Protein AF-A0A1C9WSN3-F1 (afdb_monomer_lite)

pLDDT: mean 82.19, std 21.04, range [28.52, 98.12]

Radius of gyration: 15.17 Å; chains: 1; bounding box: 41×47×31 Å

Structure (mmCIF, N/CA/C/O backbone):
data_AF-A0A1C9WSN3-F1
#
_entry.id   AF-A0A1C9WSN3-F1
#
loop_
_atom_site.group_PDB
_atom_site.id
_atom_site.type_symbol
_atom_site.label_atom_id
_atom_site.label_alt_id
_atom_site.label_comp_id
_atom_site.label_asym_id
_atom_site.label_entity_id
_atom_site.label_seq_id
_atom_site.pdbx_PDB_ins_code
_atom_site.Cartn_x
_atom_site.Cartn_y
_atom_site.Cartn_z
_atom_site.occupancy
_atom_site.B_iso_or_equiv
_atom_site.auth_seq_id
_atom_site.auth_comp_id
_atom_site.auth_asym_id
_atom_site.auth_atom_id
_atom_site.pdbx_PDB_model_num
ATOM 1 N N . MET A 1 1 ? 6.771 30.422 5.302 1.00 31.88 1 MET A N 1
ATOM 2 C CA . MET A 1 1 ? 7.091 29.228 6.111 1.00 31.88 1 MET A CA 1
ATOM 3 C C . MET A 1 1 ? 7.362 28.122 5.105 1.00 31.88 1 MET A C 1
ATOM 5 O O . MET A 1 1 ? 6.481 27.851 4.303 1.00 31.88 1 MET A O 1
ATOM 9 N N . ALA A 1 2 ? 8.615 27.684 4.988 1.00 28.52 2 ALA A N 1
ATOM 10 C CA . ALA A 1 2 ? 9.089 26.902 3.847 1.00 28.52 2 ALA A CA 1
ATOM 11 C C . ALA A 1 2 ? 8.553 25.463 3.888 1.00 28.52 2 ALA A C 1
ATOM 13 O O . ALA A 1 2 ? 8.669 24.788 4.909 1.00 28.52 2 ALA A O 1
ATOM 14 N N . ILE A 1 3 ? 7.965 25.036 2.773 1.00 29.12 3 ILE A N 1
ATOM 15 C CA . ILE A 1 3 ? 7.574 23.659 2.477 1.00 29.12 3 ILE A CA 1
ATOM 16 C C . ILE A 1 3 ? 8.864 22.995 1.990 1.00 29.12 3 ILE A C 1
ATOM 18 O O . ILE A 1 3 ? 9.421 23.419 0.981 1.00 29.12 3 ILE A O 1
ATOM 22 N N . GLY A 1 4 ? 9.421 22.078 2.777 1.00 28.81 4 GLY A N 1
ATOM 23 C CA . GLY A 1 4 ? 10.642 21.368 2.406 1.00 28.81 4 GLY A CA 1
ATOM 24 C C . GLY A 1 4 ? 10.319 20.257 1.417 1.00 28.81 4 GLY A C 1
ATOM 25 O O . GLY A 1 4 ? 9.553 19.357 1.752 1.00 28.81 4 GLY A O 1
ATOM 26 N N . ASP A 1 5 ? 10.906 20.331 0.225 1.00 37.50 5 ASP A N 1
ATOM 27 C CA . ASP A 1 5 ? 10.874 19.290 -0.799 1.00 37.50 5 ASP A CA 1
ATOM 28 C C . ASP A 1 5 ? 11.532 18.006 -0.268 1.00 37.50 5 ASP A C 1
ATOM 30 O O . ASP A 1 5 ? 12.755 17.865 -0.235 1.00 37.50 5 ASP A O 1
ATOM 34 N N . GLY A 1 6 ? 10.713 17.063 0.194 1.00 30.97 6 GLY A N 1
ATOM 35 C CA . GLY A 1 6 ? 11.145 15.722 0.566 1.00 30.97 6 GLY A CA 1
ATOM 36 C C . GLY A 1 6 ? 11.086 14.802 -0.645 1.00 30.97 6 GLY A C 1
ATOM 37 O O . GLY A 1 6 ? 10.051 14.203 -0.915 1.00 30.97 6 GLY A O 1
ATOM 38 N N . ALA A 1 7 ? 12.185 14.683 -1.388 1.00 32.28 7 ALA A N 1
ATOM 39 C CA . ALA A 1 7 ? 12.327 13.617 -2.372 1.00 32.28 7 ALA A CA 1
ATOM 40 C C . ALA A 1 7 ? 12.362 12.258 -1.648 1.00 32.28 7 ALA A C 1
ATOM 42 O O . ALA A 1 7 ? 13.191 12.040 -0.762 1.00 32.28 7 ALA A O 1
ATOM 43 N N . CYS A 1 8 ? 11.462 11.346 -2.021 1.00 36.78 8 CYS A N 1
ATOM 44 C CA . CYS A 1 8 ? 11.413 9.993 -1.478 1.00 36.78 8 CYS A CA 1
ATOM 45 C C . CYS A 1 8 ? 12.537 9.160 -2.120 1.00 36.78 8 CYS A C 1
ATOM 47 O O . CYS A 1 8 ? 12.384 8.634 -3.219 1.00 36.78 8 CYS A O 1
ATOM 49 N N . PHE A 1 9 ? 13.697 9.093 -1.465 1.00 34.16 9 PHE A N 1
ATOM 50 C CA . PHE A 1 9 ? 14.814 8.253 -1.898 1.00 34.16 9 PHE A CA 1
ATOM 51 C C . PHE A 1 9 ? 14.870 6.966 -1.076 1.00 34.16 9 PHE A C 1
ATOM 53 O O . PHE A 1 9 ? 15.021 6.985 0.146 1.00 34.16 9 PHE A O 1
ATOM 60 N N . TRP A 1 10 ? 14.783 5.837 -1.776 1.00 44.06 10 TRP A N 1
ATOM 61 C CA . TRP A 1 10 ? 15.028 4.506 -1.235 1.00 44.06 10 TRP A CA 1
ATOM 62 C C . TRP A 1 10 ? 16.546 4.312 -1.095 1.00 44.06 10 TRP A C 1
ATOM 64 O O . TRP A 1 10 ? 17.249 4.201 -2.097 1.00 44.06 10 TRP A O 1
ATOM 74 N N . LEU A 1 11 ? 17.076 4.301 0.132 1.00 34.03 11 LEU A N 1
ATOM 75 C CA . LEU A 1 11 ? 18.468 3.917 0.403 1.00 34.03 11 LEU A CA 1
ATOM 76 C C . LEU A 1 11 ? 18.517 2.859 1.531 1.00 34.03 11 LEU A C 1
ATOM 78 O O . LEU A 1 11 ? 17.974 3.103 2.610 1.00 34.03 11 LEU A O 1
ATOM 82 N N . PRO A 1 12 ? 19.143 1.683 1.315 1.00 38.53 12 PRO A N 1
ATOM 83 C CA . PRO A 1 12 ? 19.298 0.622 2.327 1.00 38.53 12 PRO A CA 1
ATOM 84 C C . PRO A 1 12 ? 20.330 0.999 3.424 1.00 38.53 12 PRO A C 1
ATOM 86 O O . PRO A 1 12 ? 21.196 1.829 3.142 1.00 38.53 12 PRO A O 1
ATOM 89 N N . PRO A 1 13 ? 20.309 0.407 4.654 1.00 49.41 13 PRO A N 1
ATOM 90 C CA . PRO A 1 13 ? 19.754 -0.913 4.996 1.00 49.41 13 PRO A CA 1
ATOM 91 C C . PRO A 1 13 ? 18.688 -0.955 6.116 1.00 49.41 13 PRO A C 1
ATOM 93 O O . PRO A 1 13 ? 18.244 -2.044 6.473 1.00 49.41 13 PRO A O 1
ATOM 96 N N . VAL A 1 14 ? 18.250 0.177 6.678 1.00 50.62 14 VAL A N 1
ATOM 97 C CA . VAL A 1 14 ? 17.199 0.218 7.717 1.00 50.62 14 VAL A CA 1
ATOM 98 C C . VAL A 1 14 ? 16.394 1.511 7.562 1.00 50.62 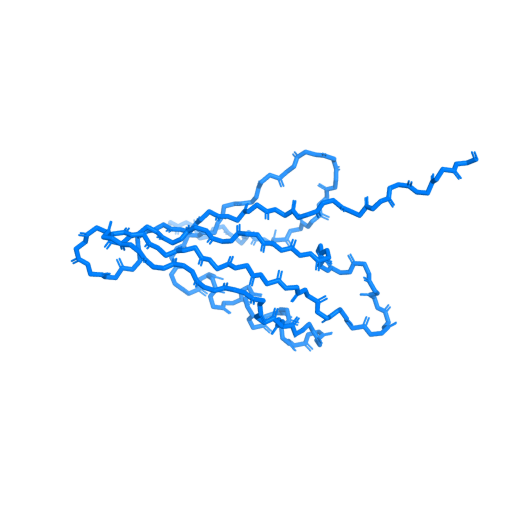14 VAL A C 1
ATOM 100 O O . VAL A 1 14 ? 16.786 2.528 8.115 1.00 50.62 14 VAL A O 1
ATOM 103 N N . MET A 1 15 ? 15.310 1.528 6.780 1.00 52.69 15 MET A N 1
ATOM 104 C CA . MET A 1 15 ? 14.564 2.774 6.529 1.00 52.69 15 MET A CA 1
ATOM 105 C C . MET A 1 15 ? 13.061 2.520 6.397 1.00 52.69 15 MET A C 1
ATOM 107 O O . MET A 1 15 ? 12.594 1.973 5.401 1.00 52.69 15 MET A O 1
ATOM 111 N N . GLY A 1 16 ? 12.298 2.941 7.406 1.00 58.22 16 GLY A N 1
ATOM 112 C CA . GLY A 1 16 ? 10.894 3.290 7.207 1.00 58.22 16 GLY A CA 1
ATOM 113 C C . GLY A 1 16 ? 10.823 4.702 6.627 1.00 58.22 16 GLY A C 1
ATOM 114 O O . GLY A 1 16 ? 11.598 5.563 7.039 1.00 58.22 16 GLY A O 1
ATOM 115 N N . TYR A 1 17 ? 9.920 4.943 5.682 1.00 71.94 17 TYR A N 1
ATOM 116 C CA . TYR A 1 17 ? 9.578 6.296 5.247 1.00 71.94 17 TYR A CA 1
ATOM 117 C C . TYR A 1 17 ? 8.234 6.697 5.860 1.00 71.94 17 TYR A C 1
ATOM 119 O O . TYR A 1 17 ? 7.383 5.847 6.132 1.00 71.94 17 TYR A O 1
ATOM 127 N N . GLU A 1 18 ? 8.055 7.989 6.111 1.00 84.00 18 GLU A N 1
ATOM 128 C CA . GLU A 1 18 ? 6.778 8.555 6.533 1.00 84.00 18 GLU A CA 1
ATOM 129 C C . GLU A 1 18 ? 6.256 9.448 5.409 1.00 84.00 18 GLU A C 1
ATOM 131 O O . GLU A 1 18 ? 6.983 10.306 4.923 1.00 84.00 18 GLU A O 1
ATOM 136 N N . CYS A 1 19 ? 5.005 9.228 5.016 1.00 86.56 19 CYS A N 1
ATOM 137 C CA . CYS A 1 19 ? 4.258 10.046 4.066 1.00 86.56 19 CYS A CA 1
ATOM 138 C C . CYS A 1 19 ? 3.117 10.734 4.835 1.00 86.56 19 CYS A C 1
ATOM 140 O O . CYS A 1 19 ? 2.438 10.080 5.641 1.00 86.56 19 CYS A O 1
ATOM 142 N N . ARG A 1 20 ? 2.914 12.048 4.650 1.00 90.88 20 ARG A N 1
ATOM 143 C CA . ARG A 1 20 ? 1.913 12.829 5.394 1.00 90.88 20 ARG A CA 1
ATOM 144 C C . ARG A 1 20 ? 0.858 13.435 4.472 1.00 90.88 2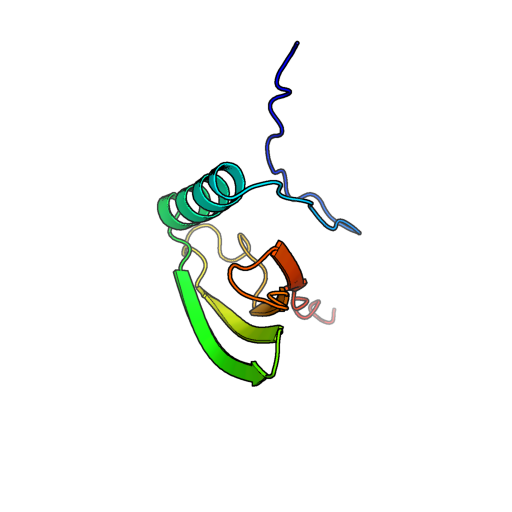0 ARG A C 1
ATOM 146 O O . ARG A 1 20 ? 1.105 14.341 3.686 1.00 90.88 20 ARG A O 1
ATOM 153 N N . GLY A 1 21 ? -0.386 13.030 4.713 1.00 90.94 21 GLY A N 1
ATOM 154 C CA . GLY A 1 21 ? -1.550 13.571 4.016 1.00 90.94 21 GLY A CA 1
ATOM 155 C C . GLY A 1 21 ? -1.806 12.897 2.671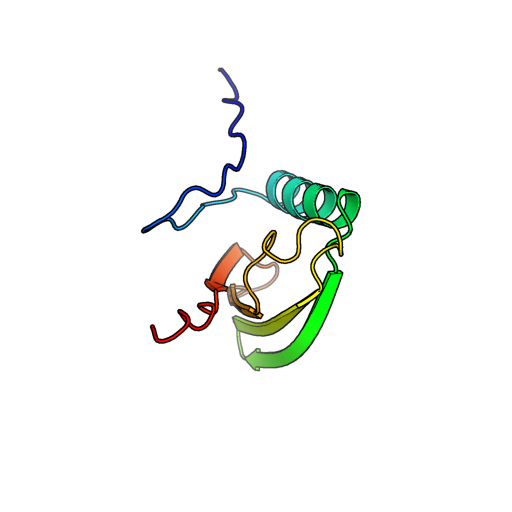 1.00 90.94 21 GLY A C 1
ATOM 156 O O . GLY A 1 21 ? -0.968 12.194 2.115 1.00 90.94 21 GLY A O 1
ATOM 157 N N . THR A 1 22 ? -3.015 13.094 2.156 1.00 91.12 22 THR A N 1
ATOM 158 C CA . THR A 1 22 ? -3.503 12.379 0.968 1.00 91.12 22 THR A CA 1
ATOM 159 C C . THR A 1 22 ? -2.813 12.815 -0.318 1.00 91.12 22 THR A C 1
ATOM 161 O O . THR A 1 22 ? -2.663 12.007 -1.223 1.00 91.12 22 THR A O 1
ATOM 164 N N . GLU A 1 23 ? -2.381 14.073 -0.410 1.00 94.94 23 GLU A N 1
ATOM 165 C CA . GLU A 1 23 ? -1.724 14.597 -1.612 1.00 94.94 23 GLU A CA 1
ATOM 166 C C . GLU A 1 23 ? -0.316 14.029 -1.804 1.00 94.94 23 GLU A C 1
ATOM 168 O O . GLU A 1 23 ? 0.085 13.736 -2.926 1.00 94.94 23 GLU A O 1
ATOM 173 N N . GLU A 1 24 ? 0.446 13.880 -0.718 1.00 89.75 24 GLU A N 1
ATOM 174 C CA . GLU A 1 24 ? 1.773 13.266 -0.776 1.00 89.75 24 GLU A CA 1
ATOM 175 C C . GLU A 1 24 ? 1.662 11.786 -1.144 1.00 89.75 24 GLU A C 1
ATOM 177 O O . GLU A 1 24 ? 2.370 11.317 -2.032 1.00 89.75 24 GLU A O 1
ATOM 182 N N . GLU A 1 25 ? 0.699 11.084 -0.544 1.00 89.62 25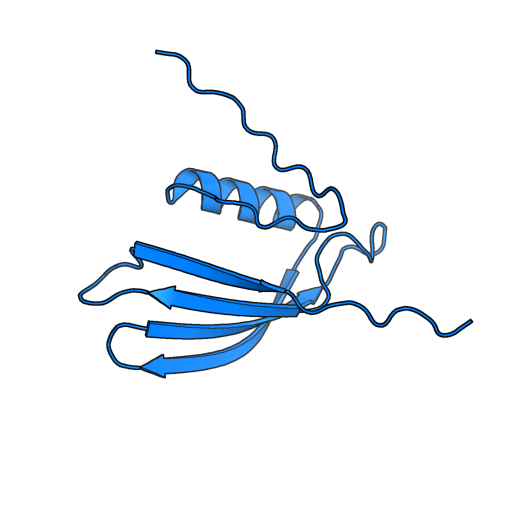 GLU A N 1
ATOM 183 C CA . GLU A 1 25 ? 0.439 9.681 -0.855 1.00 89.62 25 GLU A CA 1
ATOM 184 C C . GLU A 1 25 ? 0.037 9.494 -2.317 1.00 89.62 25 GLU A C 1
ATOM 186 O O . GLU A 1 25 ? 0.581 8.638 -3.014 1.00 89.62 25 GLU A O 1
ATOM 191 N N . GLN A 1 26 ? -0.861 10.346 -2.816 1.00 93.12 26 GLN A N 1
ATOM 192 C CA . GLN A 1 26 ? -1.264 10.326 -4.215 1.00 93.12 26 GLN A CA 1
ATOM 193 C C . GLN A 1 26 ? -0.070 10.555 -5.149 1.00 93.12 26 GLN A C 1
ATOM 195 O O . GLN A 1 26 ? 0.090 9.799 -6.105 1.00 93.12 26 GLN A O 1
ATOM 200 N N . ARG A 1 27 ? 0.802 11.531 -4.860 1.00 93.56 27 ARG A N 1
ATOM 201 C CA . ARG A 1 27 ? 2.015 11.767 -5.662 1.00 93.56 27 ARG A CA 1
ATOM 202 C C . ARG A 1 27 ? 2.953 10.561 -5.666 1.00 93.56 27 ARG A C 1
ATOM 204 O O . ARG A 1 27 ? 3.489 10.225 -6.719 1.00 93.56 27 ARG A O 1
ATOM 211 N N . ASN A 1 28 ? 3.132 9.894 -4.527 1.00 89.12 28 ASN A N 1
ATOM 212 C CA . ASN A 1 28 ? 3.969 8.695 -4.434 1.00 89.12 28 ASN A CA 1
ATOM 213 C C . ASN A 1 28 ? 3.392 7.538 -5.268 1.00 89.12 28 ASN A C 1
ATOM 215 O O . ASN A 1 28 ? 4.129 6.868 -5.995 1.00 89.12 28 ASN A O 1
ATOM 219 N N . ILE A 1 29 ? 2.069 7.343 -5.223 1.00 91.75 29 ILE A N 1
ATOM 220 C CA . ILE A 1 29 ? 1.370 6.354 -6.055 1.00 91.75 29 ILE A CA 1
ATOM 221 C C . ILE A 1 29 ? 1.527 6.697 -7.542 1.00 91.75 29 ILE A C 1
ATOM 223 O O . ILE A 1 29 ? 1.911 5.838 -8.337 1.00 91.75 29 ILE A O 1
ATOM 227 N N . GLU A 1 30 ? 1.264 7.945 -7.928 1.00 95.69 30 GLU A N 1
ATOM 228 C CA . GLU A 1 30 ? 1.369 8.409 -9.315 1.00 95.69 30 GLU A CA 1
ATOM 229 C C . GLU A 1 30 ? 2.794 8.267 -9.865 1.00 95.69 30 GLU A C 1
ATOM 231 O O . GLU A 1 30 ? 2.961 7.813 -10.998 1.00 95.69 30 GLU A O 1
ATOM 236 N N . ALA A 1 31 ? 3.818 8.567 -9.060 1.00 91.94 31 ALA A N 1
ATOM 237 C CA . ALA A 1 31 ? 5.217 8.389 -9.439 1.00 91.94 31 ALA A CA 1
ATOM 238 C C . ALA A 1 31 ? 5.547 6.918 -9.748 1.00 91.94 31 ALA A C 1
ATOM 240 O O . ALA A 1 31 ? 6.137 6.630 -10.790 1.00 91.94 31 ALA A O 1
ATOM 241 N N . GLY A 1 32 ? 5.105 5.981 -8.900 1.00 91.62 32 GLY A N 1
ATOM 242 C CA . GLY A 1 32 ? 5.266 4.544 -9.148 1.00 91.62 32 GLY A CA 1
ATOM 243 C C . GLY A 1 32 ? 4.533 4.082 -10.413 1.00 91.62 32 GLY A C 1
ATOM 244 O O . GLY A 1 32 ? 5.093 3.362 -11.244 1.00 91.62 32 GLY A O 1
ATOM 245 N N . LEU A 1 33 ? 3.295 4.542 -10.611 1.00 94.75 33 LEU A N 1
ATOM 246 C CA . LEU A 1 33 ? 2.509 4.214 -11.803 1.00 94.75 33 LEU A CA 1
ATOM 247 C C . LEU A 1 33 ? 3.152 4.742 -13.093 1.00 94.75 33 LEU A C 1
ATOM 249 O O . LEU A 1 33 ? 3.085 4.047 -14.113 1.00 94.75 33 LEU A O 1
ATOM 253 N N . ALA A 1 34 ? 3.758 5.932 -13.048 1.00 96.38 34 ALA A N 1
ATOM 254 C CA . ALA A 1 34 ? 4.412 6.581 -14.184 1.00 96.38 34 ALA A CA 1
ATOM 255 C C . ALA A 1 34 ? 5.662 5.827 -14.660 1.00 96.38 34 ALA A C 1
ATOM 257 O O . ALA A 1 34 ? 5.917 5.776 -15.862 1.00 96.38 34 ALA A O 1
ATOM 258 N N . VAL A 1 35 ? 6.402 5.191 -13.745 1.00 94.50 35 VAL A N 1
ATOM 259 C CA . VAL A 1 35 ? 7.557 4.338 -14.087 1.00 94.50 35 VAL A CA 1
ATOM 260 C C . VAL A 1 35 ? 7.169 2.887 -14.388 1.00 94.50 35 VAL A C 1
ATOM 262 O O . VAL A 1 35 ? 8.031 2.069 -14.690 1.00 94.50 35 VAL A O 1
ATOM 265 N N . GLY A 1 36 ? 5.873 2.564 -14.362 1.00 94.94 36 GLY A N 1
ATOM 266 C CA . GLY A 1 36 ? 5.349 1.269 -14.793 1.00 94.94 36 GLY A CA 1
ATOM 267 C C . GLY A 1 36 ? 5.121 0.247 -13.681 1.00 94.94 36 GLY A C 1
ATOM 268 O O . GLY A 1 36 ? 4.779 -0.890 -13.998 1.00 94.94 36 GLY A O 1
ATOM 269 N N . VAL A 1 37 ? 5.234 0.629 -12.405 1.00 95.62 37 VAL A N 1
ATOM 270 C CA . VAL A 1 37 ? 4.858 -0.254 -11.290 1.00 95.62 37 VAL A CA 1
ATOM 271 C C . VAL A 1 37 ? 3.357 -0.549 -11.352 1.00 95.62 37 VAL A C 1
ATOM 273 O O . VAL A 1 37 ? 2.527 0.327 -11.646 1.00 95.62 37 VAL A O 1
ATOM 276 N N . ARG A 1 38 ? 2.991 -1.795 -11.054 1.00 95.44 38 ARG A N 1
ATOM 277 C CA . ARG A 1 38 ? 1.612 -2.213 -10.785 1.00 95.44 38 ARG A CA 1
ATOM 278 C C . ARG A 1 38 ? 1.539 -2.923 -9.441 1.00 95.44 38 ARG A C 1
ATOM 280 O O . ARG A 1 38 ? 2.526 -3.451 -8.942 1.00 95.44 38 ARG A O 1
ATOM 287 N N . MET A 1 39 ? 0.348 -2.913 -8.855 1.00 94.56 39 MET A N 1
ATOM 288 C CA . MET A 1 39 ? 0.056 -3.617 -7.615 1.00 94.56 39 MET A CA 1
ATOM 289 C C . MET A 1 39 ? -0.973 -4.704 -7.904 1.00 94.56 39 MET A C 1
ATOM 291 O O . MET A 1 39 ? -2.067 -4.413 -8.397 1.00 94.56 39 MET A O 1
ATOM 295 N N . ARG A 1 40 ? -0.640 -5.944 -7.558 1.00 96.25 40 ARG A N 1
ATOM 296 C CA . ARG A 1 40 ? -1.560 -7.073 -7.614 1.00 96.25 40 ARG A CA 1
ATOM 297 C C . ARG A 1 40 ? -2.057 -7.388 -6.213 1.00 96.25 40 ARG A C 1
ATOM 299 O O . ARG A 1 40 ? -1.296 -7.797 -5.340 1.00 96.25 40 ARG A O 1
ATOM 306 N N . LEU A 1 41 ? -3.357 -7.215 -6.009 1.00 97.44 41 LEU A N 1
ATOM 307 C CA . LEU A 1 41 ? -4.012 -7.549 -4.752 1.00 97.44 41 LEU A CA 1
ATOM 308 C C . LEU A 1 41 ? -3.9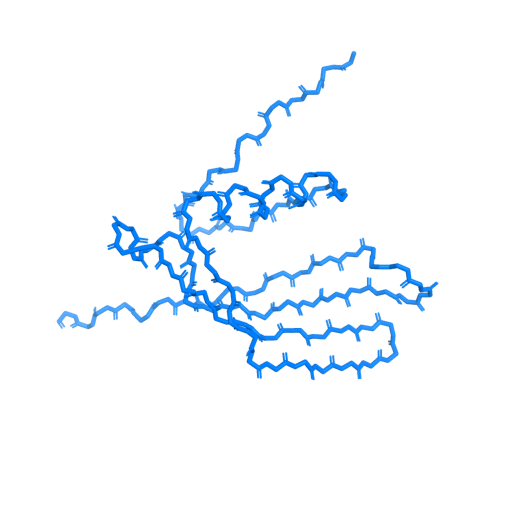78 -9.066 -4.510 1.00 97.44 41 LEU A C 1
ATOM 310 O O . LEU A 1 41 ? -4.354 -9.840 -5.390 1.00 97.44 41 LEU A O 1
ATOM 314 N N . VAL A 1 42 ? -3.577 -9.476 -3.307 1.00 97.88 42 VAL A N 1
ATOM 315 C CA . VAL A 1 42 ? -3.551 -10.883 -2.876 1.00 97.88 42 VAL A CA 1
ATOM 316 C C . VAL A 1 42 ? -4.701 -11.170 -1.918 1.00 97.88 42 VAL A C 1
ATOM 318 O O . VAL A 1 42 ? -5.446 -12.131 -2.111 1.00 97.88 42 VAL A O 1
ATOM 321 N N . ARG A 1 43 ? -4.878 -10.332 -0.890 1.00 97.94 43 ARG A N 1
ATOM 322 C CA . ARG A 1 43 ? -5.890 -10.553 0.150 1.00 97.94 43 ARG A CA 1
ATOM 323 C C . ARG A 1 43 ? -6.334 -9.248 0.794 1.00 97.94 43 ARG A C 1
ATOM 325 O O . ARG A 1 43 ? -5.540 -8.331 0.973 1.00 97.94 43 ARG A O 1
ATOM 332 N N . ILE A 1 44 ? -7.601 -9.199 1.205 1.00 98.12 44 ILE A N 1
ATOM 333 C CA . ILE A 1 44 ? -8.133 -8.150 2.080 1.00 98.12 44 ILE A CA 1
ATOM 334 C C . ILE A 1 44 ? -8.793 -8.805 3.289 1.00 98.12 44 ILE A C 1
ATOM 336 O O . ILE A 1 44 ? -9.609 -9.716 3.144 1.00 98.12 44 ILE A O 1
ATOM 340 N N . VAL A 1 45 ? -8.463 -8.317 4.482 1.00 97.94 45 VAL A N 1
ATOM 341 C CA . VAL A 1 45 ? -9.161 -8.649 5.728 1.00 97.94 45 VAL A CA 1
ATOM 342 C C . VAL A 1 45 ? -9.646 -7.353 6.360 1.00 97.94 45 VAL A C 1
ATOM 344 O O . VAL A 1 45 ? -8.853 -6.462 6.651 1.00 97.94 45 VAL A O 1
ATOM 347 N N . ALA A 1 46 ? -10.952 -7.235 6.582 1.00 95.81 46 ALA A N 1
ATOM 348 C CA . ALA A 1 46 ? -11.552 -6.067 7.217 1.00 95.81 46 ALA A CA 1
ATOM 349 C C . ALA A 1 46 ? -12.130 -6.433 8.590 1.00 95.81 46 ALA A C 1
ATOM 351 O O . ALA A 1 46 ? -12.777 -7.467 8.743 1.00 95.81 46 ALA A O 1
ATOM 352 N N . CYS A 1 47 ? -11.898 -5.568 9.576 1.00 91.75 47 CYS A N 1
ATOM 353 C CA . CYS A 1 47 ? -12.447 -5.655 10.927 1.00 91.75 47 CYS A CA 1
ATOM 354 C C . CYS A 1 47 ? -12.890 -4.254 11.391 1.00 91.75 47 CYS A C 1
ATOM 356 O O . CYS A 1 47 ? -12.725 -3.262 10.676 1.00 91.75 47 CYS A O 1
ATOM 358 N N . GLN A 1 48 ? -13.466 -4.150 12.589 1.00 94.31 48 GLN A N 1
ATOM 359 C CA . GLN A 1 48 ? -13.889 -2.874 13.153 1.00 94.31 48 GLN A CA 1
ATOM 360 C C . GLN A 1 48 ? -12.690 -1.923 13.309 1.00 94.31 48 GLN A C 1
ATOM 362 O O . GLN A 1 48 ? -11.813 -2.132 14.144 1.00 94.31 48 GLN A O 1
ATOM 367 N N . GLY A 1 49 ? -12.671 -0.864 12.496 1.00 95.69 49 GLY A N 1
ATOM 368 C CA . GLY A 1 49 ? -11.676 0.205 12.553 1.00 95.69 49 GLY A CA 1
ATOM 369 C C . GLY A 1 49 ? -10.311 -0.111 11.938 1.00 95.69 49 GLY A C 1
ATOM 370 O O . GLY A 1 49 ? -9.415 0.726 12.051 1.00 95.69 49 GLY A O 1
ATOM 371 N N . ILE A 1 50 ? -10.126 -1.287 11.320 1.00 96.69 50 ILE A N 1
ATOM 372 C CA . ILE A 1 50 ? -8.876 -1.677 10.648 1.00 96.69 50 ILE A CA 1
ATOM 373 C C . ILE A 1 50 ? -9.170 -2.454 9.355 1.00 96.69 50 ILE A C 1
ATOM 375 O O . ILE A 1 50 ? -10.053 -3.312 9.315 1.00 96.69 50 ILE A O 1
ATOM 379 N N . THR A 1 51 ? -8.384 -2.200 8.307 1.00 97.81 51 THR A N 1
ATOM 380 C CA . THR A 1 51 ? -8.306 -3.047 7.106 1.00 97.81 51 THR A CA 1
ATOM 381 C C . THR A 1 51 ? -6.863 -3.457 6.874 1.00 97.81 51 THR A C 1
ATOM 383 O O . THR A 1 51 ? -5.976 -2.610 6.885 1.00 97.81 51 THR A O 1
ATOM 386 N N . ILE A 1 52 ? -6.643 -4.746 6.645 1.00 97.44 52 ILE A N 1
ATOM 387 C CA . ILE A 1 52 ? -5.358 -5.303 6.237 1.00 97.44 52 ILE A CA 1
ATOM 388 C C . ILE A 1 52 ? -5.446 -5.638 4.749 1.00 97.44 52 ILE A C 1
ATOM 390 O O . ILE A 1 52 ? -6.378 -6.332 4.332 1.00 97.44 52 ILE A O 1
ATOM 394 N N . VAL A 1 53 ? -4.493 -5.145 3.965 1.00 98.06 53 VAL A N 1
ATOM 395 C CA . VAL A 1 53 ? -4.342 -5.439 2.537 1.00 98.06 53 VAL A CA 1
ATOM 396 C C . VAL A 1 53 ? -2.996 -6.126 2.336 1.00 98.06 53 VAL A C 1
ATOM 398 O O . VAL A 1 53 ? -1.970 -5.630 2.783 1.00 98.06 53 VAL A O 1
ATOM 401 N N . GLU A 1 54 ? -2.994 -7.277 1.680 1.00 97.94 54 GLU A N 1
ATOM 402 C CA . GLU A 1 54 ? -1.775 -7.945 1.225 1.00 97.94 54 GLU A CA 1
ATOM 403 C C . GLU A 1 54 ? -1.713 -7.814 -0.294 1.00 97.94 54 GLU A C 1
ATOM 405 O O . GLU A 1 54 ? -2.696 -8.110 -0.987 1.00 97.94 54 GLU A O 1
ATOM 410 N N . ALA A 1 55 ? -0.575 -7.360 -0.811 1.00 97.19 55 ALA A N 1
ATOM 411 C CA . ALA A 1 55 ? -0.379 -7.168 -2.238 1.00 97.19 55 ALA A CA 1
ATOM 412 C C . ALA A 1 55 ? 1.071 -7.414 -2.663 1.00 97.19 55 ALA A C 1
ATOM 414 O O . ALA A 1 55 ? 2.016 -7.242 -1.892 1.00 97.19 55 ALA A O 1
ATOM 415 N N . GLU A 1 56 ? 1.226 -7.801 -3.921 1.00 96.19 56 GLU A N 1
ATOM 416 C CA . GLU A 1 56 ? 2.503 -7.970 -4.607 1.00 96.19 56 GLU A CA 1
ATOM 417 C C . GLU A 1 56 ? 2.722 -6.811 -5.584 1.00 96.19 56 GLU A C 1
ATOM 419 O O . GLU A 1 56 ? 1.756 -6.232 -6.094 1.00 96.19 56 GLU A O 1
ATOM 424 N N . TYR A 1 57 ? 3.983 -6.468 -5.840 1.00 93.75 57 TYR A N 1
ATOM 425 C CA . TYR A 1 57 ? 4.334 -5.464 -6.841 1.00 93.75 57 TYR A CA 1
ATOM 426 C C . TYR A 1 57 ? 4.821 -6.141 -8.119 1.00 93.75 57 TYR A C 1
ATOM 428 O O . TYR A 1 57 ? 5.748 -6.950 -8.087 1.00 93.75 57 TYR A O 1
ATOM 436 N N . ASP A 1 58 ? 4.236 -5.750 -9.248 1.00 95.06 58 ASP A N 1
ATOM 437 C CA . ASP A 1 58 ? 4.801 -6.038 -10.559 1.00 95.06 58 ASP A CA 1
ATOM 438 C C . ASP A 1 58 ? 5.677 -4.838 -10.949 1.00 95.06 58 ASP A C 1
ATOM 440 O O . ASP A 1 58 ? 5.177 -3.744 -11.237 1.00 95.06 58 ASP A O 1
ATOM 444 N N . ASN A 1 59 ? 6.994 -5.035 -10.888 1.00 91.69 59 ASN A N 1
ATOM 445 C CA . ASN A 1 59 ? 7.986 -4.009 -11.202 1.00 91.69 59 ASN A CA 1
ATOM 446 C C . ASN A 1 59 ? 8.203 -3.866 -12.715 1.00 91.69 59 ASN A C 1
ATOM 448 O O . ASN A 1 59 ? 7.988 -4.822 -13.469 1.00 91.69 59 ASN A O 1
ATOM 452 N N . PRO A 1 60 ? 8.649 -2.687 -13.179 1.00 92.25 60 PRO A N 1
ATOM 453 C CA . PRO A 1 60 ? 8.904 -2.479 -14.593 1.00 92.25 60 PRO A CA 1
ATOM 454 C C . PRO A 1 60 ? 10.074 -3.359 -15.087 1.00 92.25 60 PRO A C 1
ATOM 456 O O . PRO A 1 60 ? 11.041 -3.571 -14.355 1.00 92.25 60 PRO A O 1
ATOM 459 N N . PRO A 1 61 ? 10.044 -3.869 -16.336 1.00 90.38 61 PRO A N 1
ATOM 460 C CA . PRO A 1 61 ? 11.049 -4.826 -16.823 1.00 90.38 61 PRO A CA 1
ATOM 461 C C . PRO A 1 61 ? 12.491 -4.302 -16.836 1.00 90.38 61 PRO A C 1
ATOM 463 O O . PRO A 1 61 ? 13.435 -5.086 -16.792 1.00 90.38 61 PRO A O 1
ATOM 466 N N . ASN A 1 62 ? 12.664 -2.983 -16.942 1.00 92.38 62 ASN A N 1
ATOM 467 C CA . ASN A 1 62 ? 13.958 -2.302 -16.950 1.00 92.38 62 ASN A CA 1
ATOM 468 C C . ASN A 1 62 ? 14.494 -1.985 -15.542 1.00 92.38 62 ASN A C 1
ATOM 470 O O . ASN A 1 62 ? 15.638 -1.555 -15.433 1.00 92.38 62 ASN A O 1
ATOM 474 N N . ASP A 1 63 ? 13.694 -2.197 -14.495 1.00 88.94 63 ASP A N 1
ATOM 475 C CA . ASP A 1 63 ? 14.091 -2.071 -13.094 1.00 88.94 63 ASP A CA 1
ATOM 476 C C . ASP A 1 63 ? 13.269 -3.044 -12.234 1.00 88.94 63 ASP A C 1
ATOM 478 O O . ASP A 1 63 ? 12.314 -2.681 -11.543 1.00 88.94 63 ASP A O 1
ATOM 482 N N . ALA A 1 64 ? 13.640 -4.326 -12.304 1.00 88.06 64 ALA A N 1
ATOM 483 C CA . ALA A 1 64 ? 12.955 -5.399 -11.585 1.00 88.06 64 ALA A CA 1
ATOM 484 C C . ALA A 1 64 ? 13.035 -5.253 -10.054 1.00 88.06 64 ALA A C 1
ATOM 486 O O . ALA A 1 64 ? 12.265 -5.894 -9.333 1.00 88.06 64 ALA A O 1
ATOM 487 N N . ASP A 1 65 ? 13.941 -4.405 -9.559 1.00 88.12 65 ASP A N 1
ATOM 488 C CA . ASP A 1 65 ? 14.200 -4.204 -8.142 1.00 88.12 65 ASP A CA 1
ATOM 489 C C . ASP A 1 65 ? 13.580 -2.911 -7.574 1.00 88.12 65 ASP A C 1
ATOM 491 O O . ASP A 1 65 ? 13.743 -2.658 -6.375 1.00 88.12 65 ASP A O 1
ATOM 495 N N . HIS A 1 66 ? 12.800 -2.172 -8.373 1.00 87.44 66 HIS A N 1
ATOM 496 C CA . HIS A 1 66 ? 12.213 -0.874 -8.018 1.00 87.44 66 HIS A CA 1
ATOM 497 C C . HIS A 1 66 ? 11.396 -0.880 -6.710 1.00 87.44 66 HIS A C 1
ATOM 499 O O . HIS A 1 66 ? 11.696 -0.132 -5.779 1.00 87.44 66 HIS A O 1
ATOM 505 N N . CYS A 1 67 ? 10.362 -1.726 -6.600 1.00 89.50 67 CYS A N 1
ATOM 506 C CA . CYS A 1 67 ? 9.585 -1.908 -5.366 1.00 89.50 67 CYS A CA 1
ATOM 507 C C . CYS A 1 67 ? 9.859 -3.275 -4.725 1.00 89.50 67 CYS A C 1
ATOM 509 O O . CYS A 1 67 ? 10.151 -4.237 -5.441 1.00 89.50 67 CYS A O 1
ATOM 511 N N . PRO A 1 68 ? 9.730 -3.419 -3.391 1.00 89.75 68 PRO A N 1
ATOM 512 C CA . PRO A 1 68 ? 9.796 -4.719 -2.717 1.00 89.75 68 PRO A CA 1
ATOM 513 C C . PRO A 1 68 ? 8.870 -5.764 -3.366 1.00 89.75 68 PRO A C 1
ATOM 515 O O . PRO A 1 68 ? 7.909 -5.388 -4.023 1.00 89.75 68 PRO A O 1
ATOM 518 N N . PRO A 1 69 ? 9.106 -7.076 -3.198 1.00 90.06 69 PRO A N 1
ATOM 519 C CA . PRO A 1 69 ? 8.301 -8.104 -3.867 1.00 90.06 69 PRO A CA 1
ATOM 520 C C . PRO A 1 69 ? 6.825 -8.092 -3.432 1.00 90.06 69 PRO A C 1
ATOM 522 O O . PRO A 1 69 ? 5.935 -8.385 -4.224 1.00 90.06 69 PRO A O 1
ATOM 525 N N . TRP A 1 70 ? 6.556 -7.745 -2.173 1.00 93.50 70 TRP A N 1
ATOM 526 C CA . TRP A 1 70 ? 5.211 -7.684 -1.608 1.00 93.50 70 TRP A CA 1
ATOM 527 C C . TRP A 1 70 ? 5.161 -6.758 -0.396 1.00 93.50 70 TRP A C 1
ATOM 529 O O . TRP A 1 70 ? 6.200 -6.380 0.159 1.00 93.50 70 TRP A O 1
ATOM 539 N N . HIS A 1 71 ? 3.951 -6.408 0.030 1.00 93.94 71 HIS A N 1
ATOM 540 C CA . HIS A 1 71 ? 3.710 -5.713 1.286 1.00 93.94 71 HIS A CA 1
ATOM 541 C C . HIS A 1 71 ? 2.437 -6.196 1.995 1.00 93.94 71 HIS A C 1
ATOM 543 O O . HIS A 1 71 ? 1.504 -6.710 1.375 1.00 93.94 71 HIS A O 1
ATOM 549 N N . THR A 1 72 ? 2.400 -5.968 3.307 1.00 96.06 72 THR A N 1
ATOM 550 C CA . THR A 1 72 ? 1.190 -5.973 4.133 1.00 96.06 72 THR A CA 1
ATOM 551 C C . THR A 1 72 ? 0.909 -4.541 4.582 1.00 96.06 72 THR A C 1
ATOM 553 O O . THR A 1 72 ? 1.714 -3.929 5.284 1.00 96.06 72 THR A O 1
ATOM 556 N N . GLU A 1 73 ? -0.231 -4.002 4.175 1.00 95.12 73 GLU A N 1
ATOM 557 C CA . GLU A 1 73 ? -0.721 -2.672 4.519 1.00 95.12 73 GLU A CA 1
ATOM 558 C C . GLU A 1 73 ? -1.767 -2.774 5.630 1.00 95.12 73 GLU A C 1
ATOM 560 O O . GLU A 1 73 ? -2.753 -3.497 5.502 1.00 95.12 73 GLU A O 1
ATOM 565 N N . ILE A 1 74 ? -1.592 -2.013 6.707 1.00 96.06 74 ILE A N 1
ATOM 566 C CA . ILE A 1 74 ? -2.561 -1.880 7.795 1.00 96.06 74 ILE A CA 1
ATOM 567 C C . ILE A 1 74 ? -3.139 -0.466 7.748 1.00 96.06 74 ILE A C 1
ATOM 569 O O . ILE A 1 74 ? -2.463 0.508 8.089 1.00 96.06 74 ILE A O 1
ATOM 573 N N . ARG A 1 75 ? -4.410 -0.353 7.359 1.00 96.06 75 ARG A N 1
ATOM 574 C CA . ARG A 1 75 ? -5.183 0.895 7.374 1.00 96.06 75 ARG A CA 1
ATOM 575 C C . ARG A 1 75 ? -5.952 1.015 8.678 1.00 96.06 75 ARG A C 1
ATOM 577 O O . ARG A 1 75 ? -6.759 0.144 8.990 1.00 96.06 75 ARG A O 1
ATOM 584 N N . ILE A 1 76 ? -5.751 2.109 9.402 1.00 96.06 76 ILE A N 1
ATOM 585 C CA . ILE A 1 76 ? -6.437 2.419 10.662 1.00 96.06 76 ILE A CA 1
ATOM 586 C C . ILE A 1 76 ? -7.534 3.455 10.386 1.00 96.06 76 ILE A C 1
ATOM 588 O O . ILE A 1 76 ? -7.261 4.521 9.833 1.00 96.06 76 ILE A O 1
ATOM 592 N N . HIS A 1 77 ? -8.777 3.139 10.754 1.00 94.81 77 HIS A N 1
ATOM 593 C CA . HIS A 1 77 ? -9.979 3.925 10.438 1.00 94.81 77 HIS A CA 1
ATOM 594 C C . HIS A 1 77 ? -11.095 3.779 11.497 1.00 94.81 77 HIS A C 1
ATOM 596 O O . HIS A 1 77 ? -12.214 3.370 11.200 1.00 94.81 77 HIS A O 1
ATOM 602 N N . PRO A 1 78 ? -10.856 4.145 12.770 1.00 89.56 78 PRO A N 1
ATOM 603 C CA . PRO A 1 78 ? -11.749 3.801 13.880 1.00 89.56 78 PRO A CA 1
ATOM 604 C C . PRO A 1 78 ? -13.196 4.310 13.746 1.00 89.56 78 PRO A C 1
ATOM 606 O O . PRO A 1 78 ? -14.085 3.727 14.364 1.00 89.56 78 PRO A O 1
ATOM 609 N N . ARG A 1 79 ? -13.447 5.401 13.000 1.00 85.44 79 ARG A N 1
ATOM 610 C CA . ARG A 1 79 ? -14.783 6.017 12.833 1.00 85.44 79 ARG A CA 1
ATOM 611 C C . ARG A 1 79 ? -14.966 6.742 11.489 1.00 85.44 79 ARG A C 1
ATOM 613 O O . ARG A 1 79 ? -15.524 7.836 11.466 1.00 85.44 79 ARG A O 1
ATOM 620 N N . GLY A 1 80 ? -14.473 6.187 10.382 1.00 86.38 80 GLY A N 1
ATOM 621 C CA . GLY A 1 80 ? -14.657 6.803 9.062 1.00 86.38 80 GLY A CA 1
ATOM 622 C C . GLY A 1 80 ? -13.413 6.712 8.181 1.00 86.38 80 GLY A C 1
ATOM 623 O O . GLY A 1 80 ? -12.931 5.604 7.979 1.00 86.38 80 GLY A O 1
ATOM 624 N N . PRO A 1 81 ? -12.897 7.820 7.619 1.00 92.06 81 PRO A N 1
ATOM 625 C CA . PRO A 1 81 ? -11.727 7.777 6.743 1.00 92.06 81 PRO A CA 1
ATOM 626 C C . PRO A 1 81 ? -10.484 7.169 7.407 1.00 92.06 81 PRO A C 1
ATOM 628 O O . PRO A 1 81 ? -10.317 7.217 8.628 1.00 92.06 81 PRO A O 1
ATOM 631 N N . THR A 1 82 ? -9.584 6.629 6.583 1.00 94.00 82 THR A N 1
ATOM 632 C CA . THR A 1 82 ? -8.266 6.170 7.033 1.00 94.00 82 THR A CA 1
ATOM 633 C C . THR A 1 82 ? -7.456 7.337 7.585 1.00 94.00 82 THR A C 1
ATOM 635 O O . THR A 1 82 ? -7.258 8.340 6.907 1.00 94.00 82 THR A O 1
ATOM 638 N N . THR A 1 83 ? -6.985 7.197 8.824 1.00 93.62 83 THR A N 1
ATOM 639 C CA . THR A 1 83 ? -6.163 8.204 9.511 1.00 93.62 83 THR A CA 1
ATOM 640 C C . THR A 1 83 ? -4.686 7.840 9.526 1.00 93.62 83 THR A C 1
ATOM 642 O O . THR A 1 83 ? -3.843 8.714 9.715 1.00 93.62 83 THR A O 1
ATOM 645 N N . ARG A 1 84 ? -4.361 6.556 9.344 1.00 93.62 84 ARG A N 1
ATOM 646 C CA . ARG A 1 84 ? -2.985 6.065 9.284 1.00 93.62 84 ARG A CA 1
ATOM 647 C C . ARG A 1 84 ? -2.892 4.808 8.436 1.00 93.62 84 ARG A C 1
ATOM 649 O O . ARG A 1 84 ? -3.757 3.937 8.521 1.00 93.62 84 ARG A O 1
ATOM 656 N N . ILE A 1 85 ? -1.804 4.719 7.687 1.00 94.19 85 ILE A N 1
ATOM 657 C CA . ILE A 1 85 ? -1.394 3.538 6.940 1.00 94.19 85 ILE A CA 1
ATOM 658 C C . ILE A 1 85 ? -0.036 3.097 7.492 1.00 94.19 85 ILE A C 1
ATOM 660 O O . ILE A 1 85 ? 0.827 3.933 7.765 1.00 94.19 85 ILE A O 1
ATOM 664 N N . VAL A 1 86 ? 0.135 1.797 7.716 1.00 93.62 86 VAL A N 1
ATOM 665 C CA . VAL A 1 86 ? 1.421 1.187 8.078 1.00 93.62 86 VAL A CA 1
ATOM 666 C C . VAL A 1 86 ? 1.732 0.106 7.054 1.00 93.62 86 VAL A C 1
ATOM 668 O O . VAL A 1 86 ? 0.934 -0.810 6.879 1.00 93.62 86 VAL A O 1
ATOM 671 N N . LEU A 1 87 ? 2.879 0.214 6.386 1.00 92.50 87 LEU A N 1
ATOM 672 C CA . LEU A 1 87 ? 3.339 -0.751 5.391 1.00 92.50 87 LEU A CA 1
ATOM 673 C C . LEU A 1 87 ? 4.464 -1.607 5.973 1.00 92.50 87 LEU A C 1
ATOM 675 O O . LEU A 1 87 ? 5.462 -1.089 6.473 1.00 92.50 87 LEU A O 1
ATOM 679 N N . HIS A 1 88 ? 4.310 -2.923 5.873 1.00 91.38 88 HIS A N 1
ATOM 680 C CA . HIS A 1 88 ? 5.363 -3.897 6.128 1.00 91.38 88 HIS A CA 1
ATOM 681 C C . HIS A 1 88 ? 5.781 -4.525 4.804 1.00 91.38 88 HIS A C 1
ATOM 683 O O . HIS A 1 88 ? 4.979 -5.198 4.164 1.00 91.38 88 HIS A O 1
ATOM 689 N N . PHE A 1 89 ? 7.028 -4.307 4.391 1.00 90.00 89 PHE A N 1
ATOM 690 C CA . PHE A 1 89 ? 7.544 -4.838 3.133 1.00 90.00 89 PHE A CA 1
ATOM 691 C C . PHE A 1 89 ? 8.185 -6.211 3.312 1.00 90.00 89 PHE A C 1
ATOM 693 O O . PHE A 1 89 ? 8.931 -6.451 4.264 1.00 90.00 89 PHE A O 1
ATOM 700 N N . GLY A 1 90 ? 7.931 -7.091 2.349 1.00 86.56 90 GLY A N 1
ATOM 701 C CA . GLY A 1 90 ? 8.631 -8.356 2.220 1.00 86.56 90 GLY A CA 1
ATOM 702 C C . GLY A 1 90 ? 10.094 -8.165 1.851 1.00 86.56 90 GLY A C 1
ATOM 703 O O . GLY A 1 90 ? 10.428 -7.333 1.008 1.00 86.56 90 GLY A O 1
ATOM 704 N N . GLN A 1 91 ? 10.978 -8.970 2.438 1.00 82.62 91 GLN A N 1
ATOM 705 C CA . GLN A 1 91 ? 12.371 -9.026 1.999 1.00 82.62 91 GLN A CA 1
ATOM 706 C C . GLN A 1 91 ? 12.497 -9.890 0.741 1.00 82.62 91 GLN A C 1
ATOM 708 O O . GLN A 1 91 ? 11.846 -10.932 0.625 1.00 82.62 91 GLN A O 1
ATOM 713 N N . ARG A 1 92 ? 13.373 -9.492 -0.189 1.00 76.00 92 ARG A N 1
ATOM 714 C CA . ARG A 1 92 ? 13.823 -10.410 -1.242 1.00 76.00 92 ARG A CA 1
ATOM 715 C C . ARG A 1 92 ? 14.721 -11.478 -0.612 1.00 76.00 92 ARG A C 1
ATOM 717 O O . ARG A 1 92 ? 15.517 -11.140 0.269 1.00 76.00 92 ARG A O 1
ATOM 724 N N . PRO A 1 93 ? 14.627 -12.749 -1.037 1.00 70.62 93 PRO A N 1
ATOM 725 C CA . PRO A 1 93 ? 15.593 -13.756 -0.629 1.00 70.62 93 PRO A CA 1
ATOM 726 C C . PRO A 1 93 ? 16.998 -13.283 -1.005 1.00 70.62 93 PRO A C 1
ATOM 728 O O . PRO A 1 93 ? 17.254 -12.975 -2.167 1.00 70.62 93 PRO A O 1
ATOM 731 N N . VAL A 1 94 ? 17.908 -13.221 -0.036 1.00 67.19 94 VAL A N 1
ATOM 732 C CA . VAL A 1 94 ? 19.327 -13.018 -0.341 1.00 67.19 94 VAL A CA 1
ATOM 733 C C . VAL A 1 94 ? 19.822 -14.310 -1.001 1.00 67.19 94 VAL A C 1
ATOM 735 O O . VAL A 1 94 ? 19.649 -15.376 -0.397 1.00 67.19 94 VAL A O 1
ATOM 738 N N . PRO A 1 95 ? 20.394 -14.269 -2.220 1.00 63.78 95 PRO A N 1
ATOM 739 C CA . PRO A 1 95 ? 20.958 -15.461 -2.839 1.00 63.78 95 PRO A CA 1
ATOM 740 C C . PRO A 1 95 ? 21.975 -16.099 -1.891 1.00 63.78 95 PRO A C 1
ATOM 742 O O . PRO A 1 95 ? 22.854 -15.417 -1.363 1.00 63.78 95 PRO A O 1
ATOM 745 N N . ARG A 1 96 ? 21.844 -17.405 -1.644 1.00 58.94 96 ARG A N 1
ATOM 746 C CA . ARG A 1 96 ? 22.873 -18.154 -0.919 1.00 58.94 96 ARG A CA 1
ATOM 747 C C . ARG A 1 96 ? 24.075 -18.307 -1.852 1.00 58.94 96 ARG A C 1
ATOM 749 O O . ARG A 1 96 ? 23.918 -18.881 -2.926 1.00 58.94 96 ARG A O 1
ATOM 756 N N . SER A 1 97 ? 25.212 -17.738 -1.451 1.00 66.50 97 SER A N 1
ATOM 757 C CA . SER A 1 97 ? 26.527 -17.930 -2.081 1.00 66.50 97 SER A CA 1
ATOM 758 C C . SER A 1 97 ? 26.969 -19.384 -2.042 1.00 66.50 97 SER A C 1
ATOM 760 O O . SER A 1 97 ? 26.721 -20.006 -0.980 1.00 66.50 97 SER A O 1
#

Sequence (97 aa):
MAIGDGACFWLPPVMGYECRGTEEEQRNIEAGLAVGVRMRLVRIVACQGITIVEAEYDNPPNDADHCPPWHTEIRIHPRGPTTRIVLHFGQRPVPR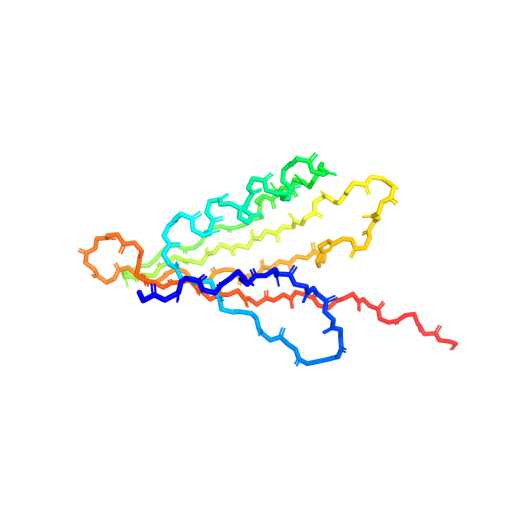S

Foldseek 3Di:
DDDDDDDDDDDDDDDDDDADDDVSVVVVVVVQVVQPKDKAWDDWDDDQQKIKTKIAIDHDPVCRPPFAGIWIWIFGGNDHDTPDIDIDGDDDDDDDD

Secondary structure (DSSP, 8-state):
-----------SSS------SHHHHHHHHHHHHHTT-EEEEEEEEEETTEEEEEEEEE--TT-TTSS-SEEEEEEE-TTSS--EEEEEEPPPPPPP-